Protein AF-A0A1D8PLS2-F1 (afdb_monomer_lite)

pLDDT: mean 89.44, std 9.57, range [48.59, 96.5]

Foldseek 3Di:
DPPPPFAFDAFDDWDQPDVQAIWTFTDTVPDDIDTHRLVVCCVRPVPRSVVVCVVVVVRD

Organism: Candida albicans (strain SC5314 / ATCC MYA-2876) (NCBI:txid237561)

Structure (mmCIF, N/CA/C/O backbone):
data_AF-A0A1D8PLS2-F1
#
_entry.id   AF-A0A1D8PLS2-F1
#
loop_
_atom_site.group_PDB
_atom_site.id
_atom_site.type_symbol
_atom_site.label_atom_id
_atom_site.label_alt_id
_atom_site.label_comp_id
_atom_site.label_asym_id
_atom_site.label_entity_id
_atom_site.label_seq_id
_atom_site.pdbx_PDB_ins_code
_atom_site.Cartn_x
_atom_site.Cartn_y
_atom_site.Cartn_z
_atom_site.occupancy
_atom_site.B_iso_or_equiv
_atom_site.auth_seq_id
_atom_site.auth_comp_id
_atom_site.auth_asym_id
_atom_site.auth_atom_id
_atom_site.pdbx_PDB_model_num
ATOM 1 N N . MET A 1 1 ? -8.206 1.725 25.666 1.00 48.59 1 MET A N 1
ATOM 2 C CA . MET A 1 1 ? -8.712 1.348 24.331 1.00 48.59 1 MET A CA 1
ATOM 3 C C . MET A 1 1 ? -7.530 0.839 23.533 1.00 48.59 1 MET A C 1
ATOM 5 O O . MET A 1 1 ? -6.609 1.611 23.307 1.00 48.59 1 MET A O 1
ATOM 9 N N . THR A 1 2 ? -7.480 -0.446 23.186 1.00 58.19 2 THR A N 1
ATOM 10 C CA . THR A 1 2 ? -6.470 -0.926 22.235 1.00 58.19 2 THR A CA 1
ATOM 11 C C . THR A 1 2 ? -6.874 -0.347 20.887 1.00 58.19 2 THR A C 1
ATOM 13 O O . THR A 1 2 ? -7.856 -0.815 20.312 1.00 58.19 2 THR A O 1
ATOM 16 N N . ASN A 1 3 ? -6.207 0.713 20.424 1.00 61.47 3 ASN A N 1
ATOM 17 C CA . ASN A 1 3 ? -6.368 1.176 19.049 1.00 61.47 3 ASN A CA 1
ATOM 18 C C . ASN A 1 3 ? -5.899 0.027 18.159 1.00 61.47 3 ASN A C 1
ATOM 20 O O . ASN A 1 3 ? -4.707 -0.125 17.910 1.00 61.47 3 ASN A O 1
ATOM 24 N N . LYS A 1 4 ? -6.828 -0.847 17.765 1.00 71.88 4 LYS A N 1
ATOM 25 C CA . LYS A 1 4 ? -6.548 -1.888 16.786 1.00 71.88 4 LYS A CA 1
ATOM 26 C C . LYS A 1 4 ? -6.122 -1.157 15.524 1.00 71.88 4 LYS A C 1
ATOM 28 O O . LYS A 1 4 ? -6.872 -0.325 15.016 1.00 71.88 4 LYS A O 1
ATOM 33 N N . GLU A 1 5 ? -4.903 -1.418 15.071 1.00 78.38 5 GLU A N 1
ATOM 34 C CA . GLU A 1 5 ? -4.414 -0.835 13.831 1.00 78.38 5 GLU A CA 1
ATOM 35 C C . GLU A 1 5 ? -5.379 -1.177 12.685 1.00 78.38 5 GLU A C 1
ATOM 37 O O . GLU A 1 5 ? -5.887 -2.303 12.627 1.00 78.38 5 GLU A O 1
ATOM 42 N N . PRO A 1 6 ? -5.644 -0.238 11.762 1.00 86.06 6 PRO A N 1
ATOM 43 C CA . PRO A 1 6 ? -6.605 -0.453 10.689 1.00 86.06 6 PRO A CA 1
ATOM 44 C C . PRO A 1 6 ? -6.133 -1.597 9.793 1.00 86.06 6 PRO A C 1
ATOM 46 O O . PRO A 1 6 ? -4.979 -1.612 9.353 1.00 86.06 6 PRO A O 1
ATOM 49 N N . ILE A 1 7 ? -7.001 -2.572 9.533 1.00 90.75 7 ILE A N 1
ATOM 50 C CA . ILE A 1 7 ? -6.633 -3.772 8.779 1.00 90.75 7 ILE A CA 1
ATOM 51 C C . ILE A 1 7 ? -6.602 -3.432 7.290 1.00 90.75 7 ILE A C 1
ATOM 53 O O . ILE A 1 7 ? -7.550 -2.871 6.753 1.00 90.75 7 ILE A O 1
ATOM 57 N N . ILE A 1 8 ? -5.500 -3.757 6.617 1.00 93.94 8 ILE A N 1
ATOM 58 C CA . ILE A 1 8 ? -5.343 -3.543 5.173 1.00 93.94 8 ILE A CA 1
ATOM 59 C C . ILE A 1 8 ? -6.242 -4.531 4.420 1.00 93.94 8 ILE A C 1
ATOM 61 O O . ILE A 1 8 ? -6.055 -5.746 4.551 1.00 93.94 8 ILE A O 1
ATOM 65 N N . LYS A 1 9 ? -7.165 -4.011 3.603 1.00 94.00 9 LYS A N 1
ATOM 66 C CA . LYS A 1 9 ? -8.057 -4.796 2.742 1.00 94.00 9 LYS A CA 1
ATOM 67 C C . LYS A 1 9 ? -7.458 -4.984 1.347 1.00 94.00 9 LYS A C 1
ATOM 69 O O . LYS A 1 9 ? -7.274 -6.119 0.912 1.00 94.00 9 LYS A O 1
ATOM 74 N N . SER A 1 10 ? -7.090 -3.894 0.674 1.00 95.31 10 SER A N 1
ATOM 75 C CA . SER A 1 10 ? -6.497 -3.933 -0.671 1.00 95.31 10 SER A CA 1
ATOM 76 C C . SER A 1 10 ? -5.603 -2.728 -0.956 1.00 95.31 10 SER A C 1
ATOM 78 O O . SER A 1 10 ? -5.787 -1.660 -0.380 1.00 95.31 10 SER A O 1
ATOM 80 N N . ILE A 1 11 ? -4.651 -2.899 -1.879 1.00 96.50 11 ILE A N 1
ATOM 81 C CA . ILE A 1 11 ? -3.928 -1.786 -2.506 1.00 96.50 11 ILE A CA 1
ATOM 82 C C . ILE A 1 11 ? -4.727 -1.384 -3.745 1.00 96.50 11 ILE A C 1
ATOM 84 O O . ILE A 1 11 ? -4.957 -2.227 -4.613 1.00 96.50 11 ILE A O 1
ATOM 88 N N . ILE A 1 12 ? -5.161 -0.129 -3.810 1.00 95.19 12 ILE A N 1
ATOM 89 C CA . ILE A 1 12 ? -5.996 0.380 -4.910 1.00 95.19 12 ILE A CA 1
ATOM 90 C C . ILE A 1 12 ? -5.225 1.300 -5.858 1.00 95.19 12 ILE A C 1
ATOM 92 O O . ILE A 1 12 ? -5.621 1.466 -7.007 1.00 95.19 12 ILE A O 1
ATOM 96 N N . GLY A 1 13 ? -4.093 1.838 -5.410 1.00 95.81 13 GLY A N 1
ATOM 97 C CA . GLY A 1 13 ? -3.284 2.764 -6.187 1.00 95.81 13 GLY A CA 1
ATOM 98 C C . GLY A 1 13 ? -1.884 2.917 -5.614 1.00 95.81 13 GLY A C 1
ATOM 99 O O . GLY A 1 13 ? -1.564 2.399 -4.541 1.00 95.81 13 GLY A O 1
ATOM 100 N N . HIS A 1 14 ? -1.050 3.646 -6.339 1.00 95.88 14 HIS A N 1
ATOM 101 C CA . HIS A 1 14 ? 0.266 4.062 -5.888 1.00 95.88 14 HIS A CA 1
ATOM 102 C C . HIS A 1 14 ? 0.554 5.473 -6.399 1.00 95.88 14 HIS A C 1
ATOM 104 O O . HIS A 1 14 ? -0.024 5.925 -7.388 1.00 95.88 14 HIS A O 1
ATOM 110 N N . ARG A 1 15 ? 1.436 6.184 -5.703 1.00 94.62 15 ARG A N 1
ATOM 111 C CA . ARG A 1 15 ? 1.912 7.504 -6.106 1.00 94.62 15 ARG A CA 1
ATOM 112 C C . ARG A 1 15 ? 3.379 7.634 -5.749 1.00 94.62 15 ARG A C 1
ATOM 114 O O . ARG A 1 15 ? 3.767 7.312 -4.628 1.00 94.62 15 ARG A O 1
ATOM 121 N N . ASP A 1 16 ? 4.158 8.120 -6.703 1.00 91.75 16 ASP A N 1
ATOM 122 C CA . ASP A 1 16 ? 5.544 8.501 -6.480 1.00 91.75 16 ASP A CA 1
ATOM 123 C C . ASP A 1 16 ? 5.591 9.856 -5.758 1.00 91.75 16 ASP A C 1
ATOM 125 O O . ASP A 1 16 ? 5.063 10.854 -6.255 1.00 91.75 16 ASP A O 1
ATOM 129 N N . TYR A 1 17 ? 6.187 9.881 -4.566 1.00 87.31 17 TYR A N 1
ATOM 130 C CA . TYR A 1 17 ? 6.436 11.103 -3.800 1.00 87.31 17 TYR A CA 1
ATOM 131 C C . TYR A 1 17 ? 7.891 11.588 -3.945 1.00 87.31 17 TYR A C 1
ATOM 133 O O . TYR A 1 17 ? 8.363 12.394 -3.141 1.00 87.31 17 TYR A O 1
ATOM 141 N N . GLY A 1 18 ? 8.609 11.111 -4.965 1.00 84.81 18 GLY A N 1
ATOM 142 C CA . GLY A 1 18 ? 9.973 11.490 -5.312 1.00 84.81 18 GLY A CA 1
ATOM 143 C C . GLY A 1 18 ? 10.982 10.948 -4.298 1.00 84.81 18 GLY A C 1
ATOM 144 O O . GLY A 1 18 ? 11.141 9.734 -4.185 1.00 84.81 18 GLY A O 1
ATOM 145 N N . PRO A 1 19 ? 11.670 11.806 -3.520 1.00 81.75 19 PRO A N 1
ATOM 146 C CA . PRO A 1 19 ? 12.671 11.349 -2.552 1.00 81.75 19 PRO A CA 1
ATOM 147 C C . PRO A 1 19 ? 12.097 10.443 -1.450 1.00 81.75 19 PRO A C 1
ATOM 149 O O . PRO A 1 19 ? 12.847 9.696 -0.830 1.00 81.75 19 PRO A O 1
ATOM 152 N N . GLY A 1 20 ? 10.782 10.498 -1.200 1.00 75.31 20 GLY A N 1
ATOM 153 C CA . GLY A 1 20 ? 10.098 9.617 -0.247 1.00 75.31 20 GLY A CA 1
ATOM 154 C C . GLY A 1 20 ? 9.756 8.230 -0.799 1.00 75.31 20 GLY A C 1
ATOM 155 O O . GLY A 1 20 ? 9.231 7.406 -0.051 1.00 75.31 20 GLY A O 1
ATOM 156 N N . GLY A 1 21 ? 10.024 7.987 -2.084 1.00 86.06 21 GLY A N 1
ATOM 157 C CA . GLY A 1 21 ? 9.608 6.787 -2.794 1.00 86.06 21 GLY A CA 1
ATOM 158 C C . GLY A 1 21 ? 8.097 6.714 -3.001 1.00 86.06 21 GLY A C 1
ATOM 159 O O . GLY A 1 21 ? 7.351 7.683 -2.817 1.00 86.06 21 GLY A O 1
ATOM 160 N N . TYR A 1 22 ? 7.637 5.530 -3.389 1.00 91.38 22 TYR A N 1
ATOM 161 C CA . TYR A 1 22 ? 6.220 5.286 -3.602 1.00 91.38 22 TYR A CA 1
ATOM 162 C C . TYR A 1 22 ? 5.472 5.115 -2.282 1.00 91.38 22 TYR A C 1
ATOM 164 O O . TYR A 1 22 ? 5.870 4.369 -1.382 1.00 91.38 22 TYR A O 1
ATOM 172 N N . TYR A 1 23 ? 4.306 5.744 -2.222 1.00 94.50 23 TYR A N 1
ATOM 173 C CA . TYR A 1 23 ? 3.276 5.417 -1.251 1.00 94.50 23 TYR A CA 1
ATOM 174 C C . TYR A 1 23 ? 2.153 4.686 -1.966 1.00 94.50 23 TYR A C 1
ATOM 176 O O . TYR A 1 23 ? 1.821 4.965 -3.119 1.00 94.50 23 TYR A O 1
ATOM 184 N N . LEU A 1 24 ? 1.562 3.742 -1.255 1.00 95.44 24 LEU A N 1
ATOM 185 C CA . LEU A 1 24 ? 0.447 2.947 -1.717 1.00 95.44 24 LEU A CA 1
ATOM 186 C C . LEU A 1 24 ? -0.839 3.536 -1.164 1.00 95.44 24 LEU A C 1
ATOM 188 O O . LEU A 1 24 ? -0.931 3.846 0.025 1.00 95.44 24 LEU A O 1
ATOM 192 N N . GLU A 1 25 ? -1.833 3.669 -2.029 1.00 96.25 25 GLU A N 1
ATOM 193 C CA . 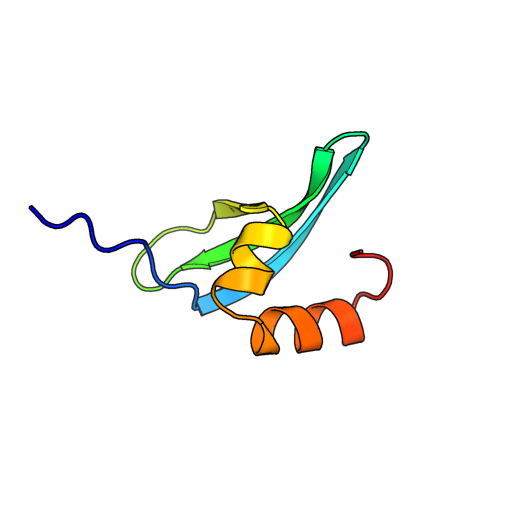GLU A 1 25 ? -3.188 3.961 -1.604 1.00 96.25 25 GLU A CA 1
ATOM 194 C C . GLU A 1 25 ? -3.839 2.655 -1.161 1.00 96.25 25 GLU A C 1
ATOM 196 O O . GLU A 1 25 ? -3.944 1.684 -1.920 1.00 96.25 25 GLU A O 1
ATOM 201 N N . ILE A 1 26 ? -4.245 2.632 0.100 1.00 96.38 26 ILE A N 1
ATOM 202 C CA . ILE A 1 26 ? -4.756 1.463 0.789 1.00 96.38 26 ILE A CA 1
ATOM 203 C C . ILE A 1 26 ? -6.222 1.670 1.111 1.00 96.38 26 ILE A C 1
ATOM 205 O O . ILE A 1 26 ? -6.594 2.645 1.760 1.00 96.38 26 ILE A O 1
ATOM 209 N N . GLU A 1 27 ? -7.042 0.704 0.718 1.00 95.25 27 GLU A N 1
ATOM 210 C CA . GLU A 1 27 ? -8.365 0.524 1.295 1.00 95.25 27 GLU A CA 1
ATOM 211 C C . GLU A 1 27 ? -8.225 -0.307 2.576 1.00 95.25 27 GLU A C 1
ATOM 213 O O . GLU A 1 27 ? -7.629 -1.391 2.573 1.00 95.25 27 GLU A O 1
ATOM 218 N N . PHE A 1 28 ? -8.759 0.206 3.682 1.00 93.69 28 PHE A N 1
ATOM 219 C CA . PHE A 1 28 ? -8.762 -0.473 4.974 1.00 93.69 28 PHE A CA 1
ATOM 220 C C . PHE A 1 28 ? -10.133 -1.091 5.259 1.00 93.69 28 PHE A C 1
ATOM 222 O O . PHE A 1 28 ? -11.167 -0.583 4.828 1.00 93.69 28 PHE A O 1
ATOM 229 N N . GLU A 1 29 ? -10.166 -2.176 6.028 1.00 90.25 29 GLU A N 1
ATOM 230 C CA . GLU A 1 29 ? -11.424 -2.727 6.521 1.00 90.25 29 GLU A CA 1
ATOM 231 C C . GLU A 1 29 ? -12.100 -1.732 7.469 1.00 90.25 29 GLU A C 1
ATOM 233 O O . GLU A 1 29 ? -11.483 -1.237 8.414 1.00 90.25 29 GLU A O 1
ATOM 238 N N . ASN A 1 30 ? -13.388 -1.472 7.228 1.00 84.94 30 ASN A N 1
ATOM 239 C CA . ASN A 1 30 ? -14.228 -0.578 8.033 1.00 84.94 30 ASN A CA 1
ATOM 240 C C . ASN A 1 30 ? -13.721 0.873 8.128 1.00 84.94 30 ASN A C 1
ATOM 242 O O . ASN A 1 30 ? -14.067 1.584 9.070 1.00 84.94 30 ASN A O 1
ATOM 246 N N . SER A 1 31 ? -12.897 1.328 7.182 1.00 81.56 31 SER A N 1
ATOM 247 C CA . SER A 1 31 ? -12.369 2.693 7.183 1.00 81.56 31 SER A CA 1
ATOM 248 C C . SER A 1 31 ? -12.236 3.246 5.764 1.00 81.56 31 SER A C 1
ATOM 250 O O . SER A 1 31 ? -12.434 2.543 4.775 1.00 81.56 31 SER A O 1
ATOM 252 N N . LYS A 1 32 ? -11.940 4.544 5.677 1.00 88.06 32 LYS A N 1
ATOM 253 C CA . LYS A 1 32 ? -11.656 5.238 4.418 1.00 88.06 32 LYS A CA 1
ATOM 254 C C . LYS A 1 32 ? -10.310 4.797 3.847 1.00 88.06 32 LYS A C 1
ATOM 256 O O . LYS A 1 32 ? -9.503 4.184 4.544 1.00 88.06 32 LYS A O 1
ATOM 261 N N . THR A 1 33 ? -10.066 5.149 2.590 1.00 93.69 33 THR A N 1
ATOM 262 C CA . THR A 1 33 ? -8.761 4.959 1.963 1.00 93.69 33 THR A CA 1
ATOM 263 C C . THR A 1 33 ? -7.709 5.862 2.609 1.00 93.69 33 THR A C 1
ATOM 265 O O . THR A 1 33 ? -8.022 6.916 3.172 1.00 93.69 33 THR A O 1
ATOM 268 N N . GLY A 1 34 ? -6.449 5.441 2.561 1.00 93.12 34 GLY A N 1
ATOM 269 C CA . GLY A 1 34 ? -5.332 6.227 3.073 1.00 93.12 34 GLY A CA 1
ATOM 270 C C . GLY A 1 34 ? -4.012 5.849 2.420 1.00 93.12 34 GLY A C 1
ATOM 271 O O . GLY A 1 34 ? -3.880 4.779 1.834 1.00 93.12 34 GLY A O 1
ATOM 272 N N . TRP A 1 35 ? -3.027 6.735 2.534 1.00 92.94 35 TRP A N 1
ATOM 273 C CA . TRP A 1 35 ? -1.695 6.526 1.974 1.00 92.94 35 TRP A CA 1
ATOM 274 C C . TRP A 1 35 ? -0.778 5.866 2.996 1.00 92.94 35 TRP A C 1
ATOM 276 O O . TRP A 1 35 ? -0.731 6.267 4.159 1.00 92.94 35 TRP A O 1
ATOM 286 N N . MET A 1 36 ? -0.039 4.852 2.560 1.00 92.25 36 MET A N 1
ATOM 287 C CA . MET A 1 36 ? 0.875 4.093 3.402 1.00 92.25 36 MET A CA 1
ATOM 288 C C . MET A 1 36 ? 2.171 3.813 2.647 1.00 92.25 36 MET A C 1
ATOM 290 O O . MET A 1 36 ? 2.139 3.491 1.462 1.00 92.25 36 MET A O 1
ATOM 294 N N . SER A 1 37 ? 3.313 3.932 3.322 1.00 92.00 37 SER A N 1
ATOM 295 C CA . SER A 1 37 ? 4.607 3.619 2.713 1.00 92.00 37 SER A CA 1
ATOM 296 C C . SER A 1 37 ? 4.684 2.148 2.304 1.00 92.00 37 SER A C 1
ATOM 298 O O . SER A 1 37 ? 4.080 1.277 2.946 1.00 92.00 37 SER A O 1
ATOM 300 N N . ILE A 1 38 ? 5.462 1.864 1.256 1.00 92.62 38 ILE A N 1
ATOM 301 C CA . ILE A 1 38 ? 5.709 0.494 0.792 1.00 92.62 38 ILE A CA 1
ATOM 302 C C . ILE A 1 38 ? 6.151 -0.410 1.941 1.00 92.62 38 ILE A C 1
ATOM 304 O O . ILE A 1 38 ? 5.572 -1.482 2.111 1.00 92.62 38 ILE A O 1
ATO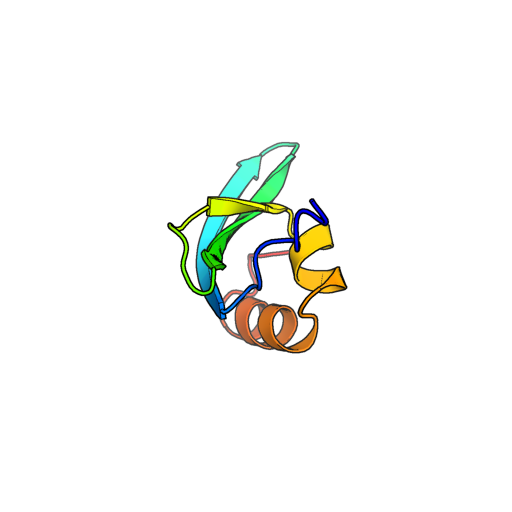M 308 N N . ASP A 1 39 ? 7.132 0.012 2.743 1.00 91.81 39 ASP A N 1
ATOM 309 C CA . ASP A 1 39 ? 7.697 -0.829 3.803 1.00 91.81 39 ASP A CA 1
ATOM 310 C C . ASP A 1 39 ? 6.642 -1.281 4.809 1.00 91.81 39 ASP A C 1
ATOM 312 O O . ASP A 1 39 ? 6.628 -2.440 5.231 1.00 91.81 39 ASP A O 1
ATOM 316 N N . ASN A 1 40 ? 5.699 -0.398 5.141 1.00 91.81 40 ASN A N 1
ATOM 317 C CA . ASN A 1 40 ? 4.640 -0.725 6.081 1.00 91.81 40 ASN A CA 1
ATOM 318 C C . ASN A 1 40 ? 3.638 -1.726 5.478 1.00 91.81 40 ASN A C 1
ATOM 320 O O . ASN A 1 40 ? 3.270 -2.712 6.117 1.00 91.81 40 ASN A O 1
ATOM 324 N N . VAL A 1 41 ? 3.243 -1.542 4.216 1.00 93.81 41 VAL A N 1
ATOM 325 C CA . VAL A 1 41 ? 2.336 -2.481 3.531 1.00 93.81 41 VAL A CA 1
ATOM 326 C C . VAL A 1 41 ? 3.014 -3.829 3.303 1.00 93.81 41 VAL A C 1
ATOM 328 O O . VAL A 1 41 ? 2.409 -4.871 3.543 1.00 93.81 41 VAL A O 1
ATOM 331 N N . LYS A 1 42 ? 4.285 -3.825 2.898 1.00 93.62 42 LYS A N 1
ATOM 332 C CA . LYS A 1 42 ? 5.112 -5.018 2.700 1.00 93.62 42 LYS A CA 1
ATOM 333 C C . LYS A 1 42 ? 5.285 -5.807 3.996 1.00 93.62 42 LYS A C 1
ATOM 335 O O . LYS A 1 42 ? 5.218 -7.030 3.957 1.00 93.62 42 LYS A O 1
ATOM 340 N N . SER A 1 43 ? 5.457 -5.122 5.126 1.00 94.31 43 SER A N 1
ATOM 341 C CA . SER A 1 43 ? 5.535 -5.745 6.451 1.00 94.31 43 SER A CA 1
ATOM 342 C C . SER A 1 43 ? 4.200 -6.376 6.868 1.00 94.31 43 SER A C 1
ATOM 344 O O . SER A 1 43 ? 4.151 -7.529 7.293 1.00 94.31 43 SER A O 1
ATOM 346 N N . ARG A 1 44 ? 3.087 -5.655 6.689 1.00 93.88 44 ARG A N 1
ATOM 347 C CA . ARG A 1 44 ? 1.765 -6.070 7.195 1.00 93.88 44 ARG A CA 1
ATOM 348 C C . ARG A 1 44 ? 1.012 -7.034 6.272 1.00 93.88 44 ARG A C 1
ATOM 350 O O . ARG A 1 44 ? 0.218 -7.846 6.744 1.00 93.88 44 ARG A O 1
ATOM 357 N N . LYS A 1 45 ? 1.211 -6.930 4.957 1.00 93.56 45 LYS A N 1
ATOM 358 C CA . LYS A 1 45 ? 0.561 -7.741 3.911 1.00 93.56 45 LYS A CA 1
ATOM 359 C C . LYS A 1 45 ? 1.547 -8.038 2.765 1.00 93.56 45 LYS A C 1
ATOM 361 O O . LYS A 1 45 ? 1.342 -7.572 1.638 1.00 93.56 45 LYS A O 1
ATOM 366 N N . PRO A 1 46 ? 2.596 -8.844 3.012 1.00 94.69 46 PRO A N 1
ATOM 367 C CA . PRO A 1 46 ? 3.639 -9.120 2.024 1.00 94.69 46 PRO A CA 1
ATOM 368 C C . PRO A 1 46 ? 3.097 -9.734 0.730 1.00 94.69 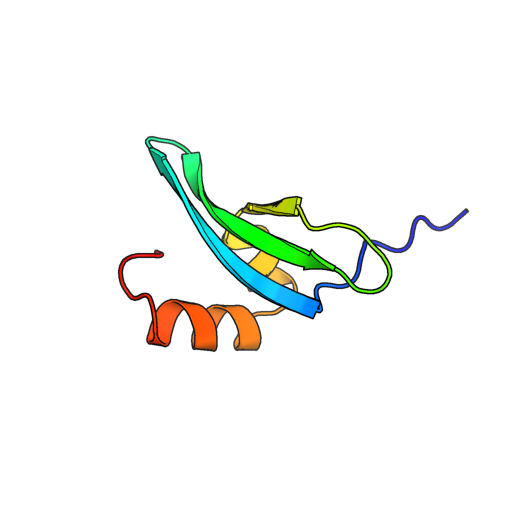46 PRO A C 1
ATOM 370 O O . PRO A 1 46 ? 3.542 -9.357 -0.350 1.00 94.69 46 PRO A O 1
ATOM 373 N N . ASP A 1 47 ? 2.123 -10.643 0.803 1.00 95.75 47 ASP A N 1
ATOM 374 C CA . ASP A 1 47 ? 1.554 -11.293 -0.386 1.00 95.75 47 ASP A CA 1
ATOM 375 C C . ASP A 1 47 ? 0.730 -10.334 -1.245 1.00 95.75 47 ASP A C 1
ATOM 377 O O . ASP A 1 47 ? 0.817 -10.358 -2.474 1.00 95.75 47 ASP A O 1
ATOM 381 N N . LEU A 1 48 ? -0.028 -9.443 -0.598 1.00 94.31 48 LEU A N 1
ATOM 382 C CA . LEU A 1 48 ? -0.780 -8.398 -1.287 1.00 94.31 48 LEU A CA 1
ATOM 383 C C . LEU A 1 48 ? 0.177 -7.439 -1.999 1.00 94.31 48 LEU A C 1
ATOM 385 O O . LEU A 1 48 ? -0.016 -7.154 -3.179 1.00 94.31 48 LEU A O 1
ATOM 389 N N . PHE A 1 49 ? 1.235 -7.008 -1.308 1.00 95.00 49 PHE A N 1
ATOM 390 C CA . PHE A 1 49 ? 2.278 -6.174 -1.893 1.00 95.00 49 PHE A CA 1
ATOM 391 C C . PHE A 1 49 ? 2.959 -6.867 -3.080 1.00 95.00 49 PHE A C 1
ATOM 393 O O . PHE A 1 49 ? 3.003 -6.299 -4.166 1.00 95.00 49 PHE A O 1
ATOM 400 N N . LYS A 1 50 ? 3.405 -8.121 -2.920 1.00 95.56 50 LYS A N 1
ATOM 401 C CA . LYS A 1 50 ? 4.025 -8.916 -3.996 1.00 95.56 50 LYS A CA 1
ATOM 402 C C . LYS A 1 50 ? 3.127 -9.022 -5.226 1.00 95.56 50 LYS A C 1
ATOM 404 O O . LYS A 1 50 ? 3.601 -8.864 -6.347 1.00 95.56 50 LYS A O 1
ATOM 409 N N . LYS A 1 51 ? 1.830 -9.282 -5.032 1.00 95.38 51 LYS A N 1
ATOM 410 C CA . LYS A 1 51 ? 0.858 -9.335 -6.132 1.00 95.38 51 LYS A CA 1
ATOM 411 C C . LYS A 1 51 ? 0.722 -7.979 -6.820 1.00 95.38 51 LYS A C 1
ATOM 413 O O . LYS A 1 51 ? 0.637 -7.930 -8.043 1.00 95.38 51 LYS A O 1
ATOM 418 N N . TYR A 1 52 ? 0.713 -6.899 -6.046 1.00 95.62 52 TYR A N 1
ATOM 419 C CA . TYR A 1 52 ? 0.585 -5.551 -6.579 1.00 95.62 52 TYR A CA 1
ATOM 420 C C . TYR A 1 52 ? 1.798 -5.144 -7.420 1.00 95.62 52 TYR A C 1
ATOM 422 O O . TYR A 1 52 ? 1.621 -4.768 -8.575 1.00 95.62 52 TYR A O 1
ATOM 430 N N . VAL A 1 53 ? 3.021 -5.309 -6.906 1.00 93.56 53 VAL A N 1
ATOM 431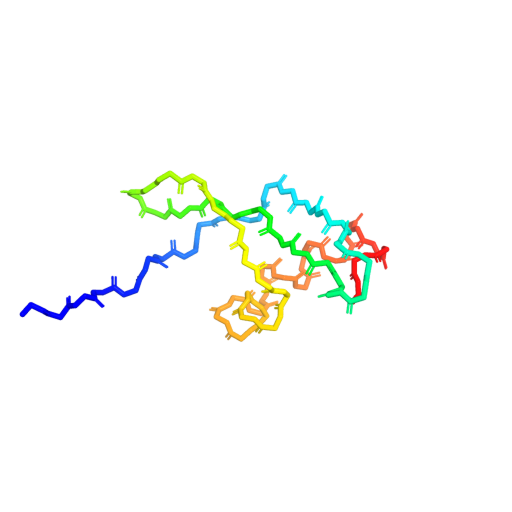 C CA . VAL A 1 53 ? 4.252 -4.969 -7.649 1.00 93.56 53 VAL A CA 1
ATOM 432 C C . VAL A 1 53 ? 4.510 -5.895 -8.833 1.00 93.56 53 VAL A C 1
ATOM 434 O O . VAL A 1 53 ? 5.151 -5.502 -9.798 1.00 93.56 53 VAL A O 1
ATOM 437 N N . LYS A 1 54 ? 3.976 -7.123 -8.815 1.00 94.38 54 LYS A N 1
ATOM 438 C CA . LYS A 1 54 ? 4.011 -8.001 -9.992 1.00 94.38 54 LYS A CA 1
ATOM 439 C C . LYS A 1 54 ? 3.256 -7.390 -11.178 1.00 94.38 54 LYS A C 1
ATOM 441 O O . LYS A 1 54 ? 3.671 -7.588 -12.315 1.00 94.38 54 LYS A O 1
ATOM 446 N N . ASN A 1 55 ? 2.162 -6.678 -10.909 1.00 94.25 55 ASN A N 1
ATOM 447 C CA . ASN A 1 55 ? 1.372 -5.997 -11.935 1.00 94.25 55 ASN A CA 1
ATOM 448 C C . ASN A 1 55 ? 1.842 -4.556 -12.190 1.00 94.25 55 ASN A C 1
ATOM 450 O O 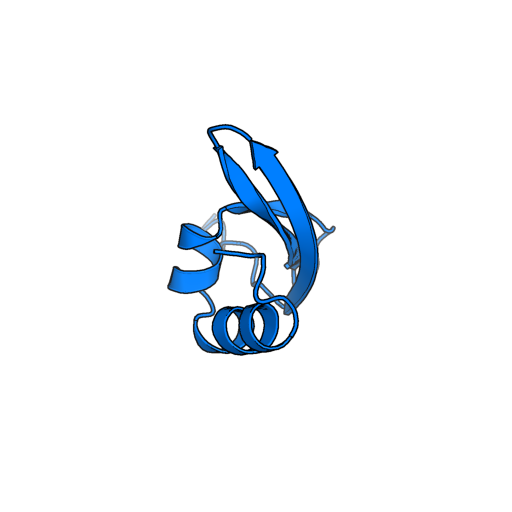. ASN A 1 55 ? 1.572 -4.033 -13.262 1.00 94.25 55 ASN A O 1
ATOM 454 N N . ASN A 1 56 ? 2.532 -3.943 -11.224 1.00 93.75 56 ASN A N 1
ATOM 455 C CA . ASN A 1 56 ? 3.045 -2.571 -11.281 1.00 93.75 56 ASN A CA 1
ATOM 456 C C . ASN A 1 56 ? 4.550 -2.591 -10.945 1.00 93.75 56 ASN A C 1
ATOM 458 O O . ASN A 1 56 ? 4.938 -2.240 -9.826 1.00 93.75 56 ASN A O 1
ATOM 462 N N . PRO A 1 57 ? 5.407 -3.108 -11.847 1.00 91.19 57 PRO A N 1
ATOM 463 C CA . PRO A 1 57 ? 6.831 -3.303 -11.579 1.00 91.19 57 PRO A CA 1
ATOM 464 C C . PRO A 1 57 ? 7.613 -1.998 -11.377 1.00 91.19 57 PRO A C 1
ATOM 466 O O . PRO A 1 57 ?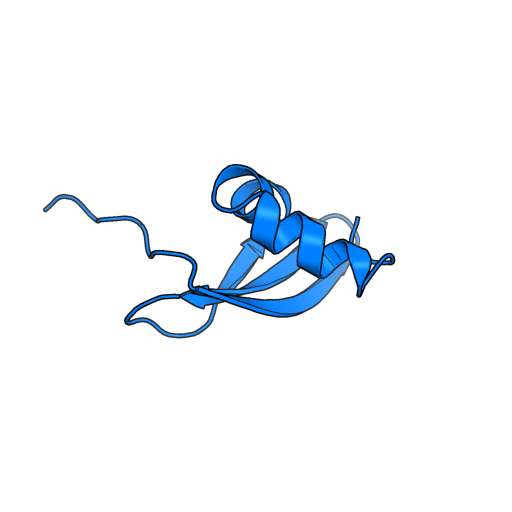 8.754 -2.055 -10.924 1.00 91.19 57 PRO A O 1
ATOM 469 N N . GLU A 1 58 ? 7.043 -0.842 -11.715 1.00 89.81 58 GLU A N 1
ATOM 470 C CA . GLU A 1 58 ? 7.571 0.494 -11.429 1.00 89.81 58 GLU A CA 1
ATOM 471 C C . GLU A 1 58 ? 7.582 0.823 -9.931 1.00 89.81 58 GLU A C 1
ATOM 473 O O . GLU A 1 58 ? 8.428 1.592 -9.480 1.00 89.81 58 GLU A O 1
ATOM 478 N N . VAL A 1 59 ? 6.691 0.192 -9.160 1.00 89.00 59 VAL A N 1
ATOM 479 C CA . VAL A 1 59 ? 6.568 0.355 -7.712 1.00 89.00 59 VAL A CA 1
ATOM 480 C C . VAL A 1 59 ? 7.639 -0.492 -7.030 1.00 89.00 59 VAL A C 1
ATOM 482 O O . VAL A 1 59 ? 7.491 -1.710 -6.887 1.00 89.00 59 VAL A O 1
ATOM 485 N N . LYS A 1 60 ? 8.734 0.149 -6.622 1.00 73.31 60 LYS A N 1
ATOM 486 C CA . LYS A 1 60 ? 9.867 -0.490 -5.943 1.00 73.31 60 LYS A CA 1
ATOM 487 C C . LYS A 1 60 ? 10.296 0.286 -4.713 1.00 73.31 60 LYS A C 1
ATOM 489 O O . LYS A 1 60 ? 10.211 1.533 -4.751 1.00 73.31 60 LYS A O 1
#

Sequence (60 aa):
MTNKEPIIKSIIGHRDYGPGGYYLEIEFENSKTGWMSIDNVKSRKPDLFKKYVKNNPEVK

Radius of gyration: 11.57 Å; chains: 1; bounding box: 27×23×36 Å

Secondary structure (DSSP, 8-state):
---PPPPEEEEEEEEE-GGG-EEEEEEETTS--EEEEHHHHHHH-HHHHHHHHHH-TT--